Protein AF-A0A2W5QRC5-F1 (afdb_monomer)

Sequence (94 aa):
MIASIWVAIGLIGQALFSGRFLLQWWASERQGRSVVPKGFWYLSILGSGTLLAYAIYVRDPVFIIGQSAGMLIYLRNIKLIRNESRAASGGASA

Radius of gyration: 16.76 Å; Cα contacts (8 Å, |Δi|>4): 47; chains: 1; bounding box: 50×16×46 Å

Secondary structure (DSSP, 8-state):
-HHHHHHHHHHHHHHHHHHHHHHHHHHHHHHTS--S-HHHHHHHHHHHHHHHHHHHHHT-HHHHHHHHHHHHHHHHHHHHHHHHHHHHHHGGG-

Nearest PDB structures (foldseek):
  4rng-assembly4_C-2  TM=9.086E-01  e=2.147E-02  Thermodesulfovibrio yellowstonii DSM 11347
  4rng-assembly2_D  TM=9.009E-01  e=2.433E-02  Thermodesulfovibrio yellowstonii DSM 11347
  4qnc-assembly1_A  TM=8.950E-01  e=5.146E-02  Leptospira biflexa serovar Patoc strain 'Patoc 1 (Paris)'
  4x5m-assembly2_B  TM=8.048E-01  e=5.146E-02  Escherichia coli UMEA 3162-1
  5uhs-assembly1_B  TM=8.417E-01  e=1.398E-01  Leptospira biflexa serovar Patoc strain 'Patoc 1 (Paris)'

pLDDT: mean 81.69, std 11.23, range [44.44, 95.19]

Organism: Ancylobacter novellus (NCBI:txid921)

Foldseek 3Di:
DVVVVVLVVLLVVLVVVVVVLVVQVVVCVVVVHNPDDLVVLVVLLVVLVVQLVVCVVVVPPSSVVSSVSSNVSSVVVNVSVVVVVVVVVVVVPD

Structure (mmCIF, N/CA/C/O backbone):
data_AF-A0A2W5QRC5-F1
#
_entry.id   AF-A0A2W5QRC5-F1
#
loop_
_atom_site.group_PDB
_atom_site.id
_atom_site.type_symbol
_atom_site.label_atom_id
_atom_site.label_alt_id
_atom_site.label_comp_id
_atom_site.label_asym_id
_atom_site.label_entity_id
_atom_site.label_seq_id
_atom_site.pdbx_PDB_ins_code
_atom_site.Cartn_x
_atom_site.Cartn_y
_atom_site.Cartn_z
_atom_site.occupancy
_atom_site.B_iso_or_equiv
_atom_site.auth_seq_id
_atom_site.auth_comp_id
_atom_site.auth_asym_id
_atom_site.auth_atom_id
_atom_site.pdbx_PDB_model_num
ATOM 1 N N . MET A 1 1 ? 22.118 -5.114 -18.861 1.00 58.75 1 MET A N 1
ATOM 2 C CA . MET A 1 1 ? 22.677 -4.699 -17.552 1.00 58.75 1 MET A CA 1
ATOM 3 C C . MET A 1 1 ? 21.979 -3.476 -16.960 1.00 58.75 1 MET A C 1
ATOM 5 O O . MET A 1 1 ? 21.496 -3.589 -15.845 1.00 58.75 1 MET A O 1
ATOM 9 N N . ILE A 1 2 ? 21.843 -2.351 -17.679 1.00 64.75 2 ILE A N 1
ATOM 10 C CA . ILE A 1 2 ? 21.196 -1.129 -17.145 1.00 64.75 2 ILE A CA 1
ATOM 11 C C . ILE A 1 2 ? 19.740 -1.384 -16.701 1.00 64.75 2 ILE A C 1
ATOM 13 O O . ILE A 1 2 ? 19.364 -1.001 -15.599 1.00 64.75 2 ILE A O 1
ATOM 17 N N . ALA A 1 3 ? 18.946 -2.110 -17.498 1.00 69.25 3 ALA A N 1
ATOM 18 C CA . ALA A 1 3 ? 17.552 -2.432 -17.163 1.00 69.25 3 ALA A CA 1
ATOM 19 C C . ALA A 1 3 ? 17.395 -3.227 -15.846 1.00 69.25 3 ALA A C 1
ATOM 21 O O . ALA A 1 3 ? 16.463 -2.986 -15.087 1.00 69.25 3 ALA A O 1
ATOM 22 N N . SER A 1 4 ? 18.327 -4.134 -15.535 1.00 80.38 4 SER A N 1
ATOM 23 C CA . SER A 1 4 ? 18.267 -4.978 -14.333 1.00 80.38 4 SER A CA 1
ATOM 24 C C . SER A 1 4 ? 18.501 -4.183 -13.044 1.00 80.38 4 SER A C 1
ATOM 26 O O . SER A 1 4 ? 17.875 -4.471 -12.027 1.00 80.38 4 SER A O 1
ATOM 28 N N . ILE A 1 5 ? 19.356 -3.153 -13.092 1.00 90.06 5 ILE A N 1
ATOM 29 C CA . ILE A 1 5 ? 19.618 -2.268 -11.946 1.00 90.06 5 ILE A CA 1
ATOM 30 C C . ILE A 1 5 ? 18.362 -1.457 -11.608 1.00 90.06 5 ILE A C 1
ATOM 32 O O . ILE A 1 5 ? 17.977 -1.378 -10.445 1.00 90.06 5 ILE A O 1
ATOM 36 N N . TRP A 1 6 ? 17.671 -0.918 -12.616 1.00 87.19 6 TRP A N 1
ATOM 37 C CA . TRP A 1 6 ? 16.438 -0.153 -12.406 1.00 87.19 6 TRP A CA 1
ATOM 38 C C . TRP A 1 6 ? 15.282 -1.007 -11.879 1.00 87.19 6 TRP A C 1
ATOM 40 O O . TRP A 1 6 ? 14.534 -0.543 -11.021 1.00 87.19 6 TRP A O 1
ATOM 50 N N . VAL A 1 7 ? 15.176 -2.269 -12.307 1.00 86.44 7 VAL A N 1
ATO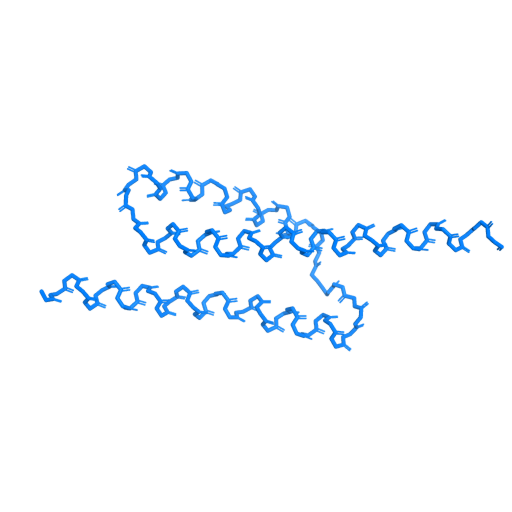M 51 C CA . VAL A 1 7 ? 14.219 -3.224 -11.723 1.00 86.44 7 VAL A CA 1
ATOM 52 C C . VAL A 1 7 ? 14.520 -3.464 -10.241 1.00 86.44 7 VAL A C 1
ATOM 54 O O . VAL A 1 7 ? 13.605 -3.414 -9.422 1.00 86.44 7 VAL A O 1
ATOM 57 N N . ALA A 1 8 ? 15.789 -3.663 -9.868 1.00 88.38 8 ALA A N 1
ATOM 58 C CA . ALA A 1 8 ? 16.177 -3.843 -8.468 1.00 88.38 8 ALA A CA 1
ATOM 59 C C . ALA A 1 8 ? 15.871 -2.598 -7.617 1.00 88.38 8 ALA A C 1
ATOM 61 O O . ALA A 1 8 ? 15.290 -2.720 -6.540 1.00 88.38 8 ALA A O 1
ATOM 62 N N . ILE A 1 9 ? 16.186 -1.399 -8.122 1.00 91.38 9 ILE A N 1
ATOM 63 C CA . ILE A 1 9 ? 15.839 -0.126 -7.468 1.00 91.38 9 ILE A CA 1
ATOM 64 C C . ILE A 1 9 ? 14.322 -0.013 -7.287 1.00 91.38 9 ILE A C 1
ATOM 66 O O . ILE A 1 9 ? 13.854 0.330 -6.202 1.00 91.38 9 ILE A O 1
ATOM 70 N N . GLY A 1 10 ? 13.548 -0.347 -8.322 1.00 87.50 10 GLY A N 1
ATOM 71 C CA . GLY A 1 10 ? 12.092 -0.346 -8.267 1.00 87.50 10 GLY A CA 1
ATOM 72 C C . GLY A 1 10 ? 11.539 -1.308 -7.211 1.00 87.50 10 GLY A C 1
ATOM 73 O O . GLY A 1 10 ? 10.666 -0.926 -6.434 1.00 87.50 10 GLY A O 1
ATOM 74 N N . LEU A 1 11 ? 12.089 -2.522 -7.111 1.00 89.56 11 LEU A N 1
ATOM 75 C CA . LEU A 1 11 ? 11.708 -3.498 -6.085 1.00 89.56 11 LEU A CA 1
ATOM 76 C C . LEU A 1 11 ? 12.059 -3.025 -4.669 1.00 89.56 11 LEU A C 1
ATOM 78 O O . LEU A 1 11 ? 11.244 -3.178 -3.762 1.00 89.56 11 LEU A O 1
ATOM 82 N N . ILE A 1 12 ? 13.225 -2.402 -4.473 1.00 92.56 12 ILE A N 1
ATOM 83 C CA . ILE A 1 12 ? 13.602 -1.800 -3.184 1.00 92.56 12 ILE A CA 1
ATOM 84 C C . ILE A 1 12 ? 12.632 -0.668 -2.829 1.00 92.56 12 ILE A C 1
ATOM 86 O O . ILE A 1 12 ? 12.147 -0.600 -1.700 1.00 92.56 12 ILE A O 1
ATOM 90 N N . GLY A 1 13 ? 12.295 0.190 -3.795 1.00 90.25 13 GLY A N 1
ATOM 91 C CA . GLY A 1 13 ? 11.301 1.246 -3.619 1.00 90.25 13 GLY A CA 1
ATOM 92 C C . GLY A 1 13 ? 9.938 0.692 -3.199 1.00 90.25 13 GLY A C 1
ATOM 93 O O . GLY A 1 13 ? 9.360 1.169 -2.222 1.00 90.25 13 GLY A O 1
ATOM 94 N N . GLN A 1 14 ? 9.463 -0.359 -3.875 1.00 87.62 14 GLN A N 1
ATOM 95 C CA . GLN A 1 14 ? 8.224 -1.063 -3.531 1.00 87.62 14 GLN A CA 1
ATOM 96 C C . GLN A 1 14 ? 8.282 -1.691 -2.134 1.00 87.62 14 GLN A C 1
ATOM 98 O O . GLN A 1 14 ? 7.319 -1.581 -1.373 1.00 87.62 14 GLN A O 1
ATOM 103 N N . ALA A 1 15 ? 9.412 -2.293 -1.756 1.00 88.38 15 ALA A N 1
ATOM 104 C CA . ALA A 1 15 ? 9.610 -2.872 -0.431 1.00 88.38 15 ALA A CA 1
ATOM 105 C C . ALA A 1 15 ? 9.579 -1.802 0.671 1.00 88.38 15 ALA A C 1
ATOM 107 O O . ALA A 1 15 ? 8.899 -1.982 1.679 1.00 88.38 15 ALA A O 1
ATOM 108 N N . LEU A 1 16 ? 10.240 -0.659 0.467 1.00 89.06 16 LEU A N 1
ATOM 109 C CA . LEU A 1 16 ? 10.219 0.463 1.410 1.00 89.06 16 LEU A CA 1
ATOM 110 C C . LEU A 1 16 ? 8.817 1.074 1.539 1.00 89.06 16 LEU A C 1
ATOM 112 O O . LEU A 1 16 ? 8.367 1.358 2.650 1.00 89.06 16 LEU A O 1
ATOM 116 N N . PHE A 1 17 ? 8.100 1.250 0.423 1.00 84.31 17 PHE A N 1
ATOM 117 C CA . PHE A 1 17 ? 6.722 1.747 0.441 1.00 84.31 17 PHE A CA 1
ATOM 118 C C . PHE A 1 17 ? 5.771 0.775 1.144 1.00 84.31 17 PHE A C 1
ATOM 120 O O . PHE A 1 17 ? 4.987 1.198 1.994 1.00 84.31 17 PHE A O 1
ATOM 127 N N . SER A 1 18 ? 5.893 -0.520 0.852 1.00 82.81 18 SER A N 1
ATOM 128 C CA . SER A 1 18 ? 5.121 -1.588 1.499 1.00 82.81 18 SER A CA 1
ATOM 129 C C . SER A 1 18 ? 5.453 -1.706 2.989 1.00 82.81 18 SER A C 1
ATOM 131 O O . SER A 1 18 ? 4.561 -1.894 3.818 1.00 82.81 18 SER A O 1
ATOM 133 N N . GLY A 1 19 ? 6.720 -1.502 3.357 1.00 85.81 19 GLY A N 1
ATOM 134 C CA . GLY A 1 19 ? 7.204 -1.511 4.735 1.00 85.81 19 GLY A CA 1
ATOM 135 C C . GLY A 1 19 ? 6.488 -0.509 5.641 1.00 85.81 19 GLY A C 1
ATOM 136 O O . GLY A 1 19 ? 6.251 -0.806 6.809 1.00 85.81 19 GLY A O 1
ATOM 137 N N . ARG A 1 20 ? 6.039 0.638 5.110 1.00 84.94 20 ARG A N 1
ATOM 138 C CA . ARG A 1 20 ? 5.241 1.614 5.879 1.00 84.94 20 ARG A CA 1
ATOM 139 C C . ARG A 1 20 ? 3.927 1.016 6.378 1.00 84.94 20 ARG A C 1
ATOM 141 O O . ARG A 1 20 ? 3.524 1.271 7.511 1.00 84.94 20 ARG A O 1
ATOM 148 N N . PHE A 1 21 ? 3.287 0.185 5.559 1.00 82.62 21 PHE A N 1
ATOM 149 C CA . PHE A 1 21 ? 2.062 -0.510 5.942 1.00 82.62 21 PHE A CA 1
ATOM 150 C C . PHE A 1 21 ? 2.337 -1.666 6.903 1.00 82.62 21 PHE A C 1
ATOM 152 O O . PHE A 1 21 ? 1.542 -1.887 7.807 1.00 82.62 21 PHE A O 1
ATOM 159 N N . LEU A 1 22 ? 3.473 -2.360 6.769 1.00 83.75 22 LEU A N 1
ATOM 160 C CA . LEU A 1 22 ? 3.894 -3.384 7.734 1.00 83.75 22 LEU A CA 1
ATOM 161 C C . LEU A 1 22 ? 4.176 -2.787 9.119 1.00 83.75 22 LEU A C 1
ATOM 163 O O . LEU A 1 22 ? 3.740 -3.339 10.126 1.00 83.75 22 LEU A O 1
ATOM 167 N N . LEU A 1 23 ? 4.838 -1.629 9.183 1.00 84.62 23 LEU A N 1
ATOM 168 C CA . LEU A 1 23 ? 5.056 -0.905 10.439 1.00 84.62 23 LEU A CA 1
ATOM 169 C C . LEU A 1 23 ? 3.734 -0.443 11.061 1.00 84.62 23 LEU A C 1
ATOM 171 O O . LEU A 1 23 ? 3.524 -0.604 12.263 1.00 84.62 23 LEU A O 1
ATOM 175 N N . GLN A 1 24 ? 2.818 0.085 10.245 1.00 83.44 24 GLN A N 1
ATOM 176 C CA . GLN A 1 24 ? 1.474 0.453 10.690 1.00 83.44 24 GLN A CA 1
ATOM 177 C C . GLN A 1 24 ? 0.685 -0.762 11.196 1.00 83.44 24 GLN A C 1
ATOM 179 O O . GLN A 1 24 ? -0.023 -0.660 12.203 1.00 83.44 24 GLN A O 1
ATOM 184 N N . TRP A 1 25 ? 0.804 -1.903 10.517 1.00 79.81 25 TRP A N 1
ATOM 185 C CA . TRP A 1 25 ? 0.182 -3.155 10.925 1.00 79.81 25 TRP A CA 1
ATOM 186 C C . TRP A 1 25 ? 0.724 -3.567 12.289 1.00 79.81 25 TRP A C 1
ATOM 188 O O . TRP A 1 25 ? -0.063 -3.706 13.224 1.00 79.81 25 TRP A O 1
ATOM 198 N N . TRP A 1 26 ? 2.044 -3.674 12.442 1.00 82.00 26 TRP A N 1
ATOM 199 C CA . TRP A 1 26 ? 2.667 -4.022 13.718 1.00 82.00 26 TRP A CA 1
ATOM 200 C C . TRP A 1 26 ? 2.226 -3.085 14.852 1.00 82.00 26 TRP A C 1
ATOM 202 O O . TRP A 1 26 ? 1.860 -3.540 15.936 1.00 82.00 26 TRP A O 1
ATOM 212 N N . ALA A 1 27 ? 2.159 -1.778 14.585 1.00 82.81 27 ALA A N 1
ATOM 213 C CA . ALA A 1 27 ? 1.649 -0.802 15.543 1.00 82.81 27 ALA A CA 1
ATOM 214 C C . ALA A 1 27 ? 0.164 -1.025 15.898 1.00 82.81 27 ALA A C 1
ATOM 216 O O . ALA A 1 27 ? -0.212 -0.862 17.057 1.00 82.81 27 ALA A O 1
ATOM 217 N N . SER A 1 28 ? -0.674 -1.419 14.934 1.00 74.88 28 SER A N 1
ATOM 218 C CA . SER A 1 28 ? -2.100 -1.702 15.168 1.00 74.88 28 SER A CA 1
ATOM 219 C C . SER A 1 28 ? -2.320 -2.987 15.953 1.00 74.88 28 SER A C 1
ATOM 221 O O . SER A 1 28 ? -3.180 -3.017 16.827 1.00 74.88 28 SER A O 1
ATOM 223 N N . GLU A 1 29 ? -1.529 -4.032 15.696 1.00 80.38 29 GLU A N 1
ATOM 224 C CA . GLU A 1 29 ? -1.575 -5.263 16.495 1.00 80.38 29 GLU A CA 1
ATOM 225 C C . GLU A 1 29 ? -1.136 -5.012 17.931 1.00 80.38 29 GLU A C 1
ATOM 227 O O . GLU A 1 29 ? -1.805 -5.455 18.861 1.00 80.38 29 GLU A O 1
ATOM 232 N N . ARG A 1 30 ? -0.080 -4.216 18.130 1.00 81.12 30 ARG A N 1
ATOM 233 C CA . ARG A 1 30 ? 0.377 -3.843 19.471 1.00 81.12 30 ARG A CA 1
ATOM 234 C C . ARG A 1 30 ? -0.655 -3.017 20.250 1.00 81.12 30 ARG A C 1
ATOM 236 O O . ARG A 1 30 ? -0.679 -3.092 21.473 1.00 81.12 30 ARG A O 1
ATOM 243 N N . GLN A 1 31 ? -1.485 -2.225 19.566 1.00 78.12 31 GLN A N 1
ATOM 244 C CA . GLN A 1 31 ? -2.535 -1.405 20.187 1.00 78.12 31 GLN A CA 1
ATOM 245 C C . GLN A 1 31 ? -3.920 -2.074 20.207 1.00 78.12 31 GLN A C 1
ATOM 247 O O . GLN A 1 31 ? -4.846 -1.504 20.779 1.00 78.12 31 GLN A O 1
ATOM 252 N N . GLY A 1 32 ? -4.085 -3.238 19.568 1.00 69.06 32 GLY A N 1
ATOM 253 C CA . GLY A 1 32 ? -5.364 -3.948 19.470 1.00 69.06 32 GLY A CA 1
ATOM 254 C C . GLY A 1 32 ? -6.473 -3.186 18.730 1.00 69.06 32 GLY A C 1
ATOM 255 O O . GLY A 1 32 ? -7.643 -3.500 18.919 1.00 69.06 32 GLY A O 1
ATOM 256 N N . ARG A 1 33 ? -6.129 -2.166 17.932 1.00 67.06 33 ARG A N 1
ATOM 257 C CA . ARG A 1 33 ? -7.086 -1.345 17.173 1.00 67.06 33 ARG A CA 1
ATOM 258 C C . ARG A 1 33 ? -6.460 -0.818 15.891 1.00 67.06 33 ARG A C 1
ATOM 260 O O . ARG A 1 33 ? -5.278 -0.466 15.867 1.00 67.06 33 ARG A O 1
ATOM 267 N N . SER A 1 34 ? -7.254 -0.696 14.828 1.00 64.81 34 SER A N 1
ATOM 268 C CA . SER A 1 34 ? -6.802 -0.000 13.620 1.00 64.81 34 SER A CA 1
ATOM 269 C C . SER A 1 34 ? -6.682 1.501 13.896 1.00 64.81 34 SER A C 1
ATOM 271 O O . SER A 1 34 ? -7.680 2.194 14.073 1.00 64.81 34 SER A O 1
ATOM 273 N N . VAL A 1 35 ? -5.451 2.015 13.929 1.00 70.00 35 VAL A N 1
ATOM 274 C CA . VAL A 1 35 ? -5.176 3.454 14.130 1.00 70.00 35 VAL A CA 1
ATOM 275 C C . VAL A 1 35 ? -5.568 4.284 12.892 1.00 70.00 35 VAL A C 1
ATOM 277 O O . VAL A 1 35 ? -5.700 5.502 12.961 1.00 70.00 35 VAL A O 1
ATOM 280 N N . VAL A 1 36 ? -5.772 3.631 11.744 1.00 80.06 36 VAL A N 1
ATOM 281 C CA . VAL A 1 36 ? -5.986 4.276 10.443 1.00 80.06 36 VAL A CA 1
ATOM 282 C C . VAL A 1 36 ? -7.481 4.317 10.080 1.00 80.06 36 VAL A C 1
ATOM 284 O O . VAL A 1 36 ? -8.160 3.293 10.203 1.00 80.06 36 VAL A O 1
ATOM 287 N N . PRO A 1 37 ? -8.010 5.453 9.574 1.00 79.44 37 PRO A N 1
ATOM 288 C CA . PRO A 1 37 ? -9.426 5.590 9.231 1.00 79.44 37 PRO A CA 1
ATOM 289 C C . PRO A 1 37 ? -9.906 4.572 8.187 1.00 79.44 37 PRO A C 1
ATOM 291 O O . PRO A 1 37 ? -9.208 4.294 7.214 1.00 79.44 37 PRO A O 1
ATOM 294 N N . LYS A 1 38 ? -11.156 4.095 8.297 1.00 80.12 38 LYS A N 1
ATOM 295 C CA . LYS A 1 38 ? -11.757 3.155 7.321 1.00 80.12 38 LYS A CA 1
ATOM 296 C C . LYS A 1 38 ? -11.669 3.668 5.875 1.00 80.12 38 LYS A C 1
ATOM 298 O O . LYS A 1 38 ? -11.373 2.897 4.967 1.00 80.12 38 LYS A O 1
ATOM 303 N N . GLY A 1 39 ? -11.892 4.971 5.676 1.00 81.19 39 GLY A N 1
ATOM 304 C CA . GLY A 1 39 ? -11.840 5.619 4.360 1.00 81.19 39 GLY A CA 1
ATOM 305 C C . GLY A 1 39 ? -10.477 5.507 3.674 1.00 81.19 39 GLY A C 1
ATOM 306 O O . GLY A 1 39 ? -10.424 5.319 2.462 1.00 81.19 39 GLY A O 1
ATOM 307 N N . PHE A 1 40 ? -9.385 5.520 4.443 1.00 84.06 40 PHE A N 1
ATOM 308 C CA . PHE A 1 40 ? -8.038 5.327 3.909 1.00 84.06 40 PHE A CA 1
ATOM 309 C C . PHE A 1 40 ? -7.898 3.957 3.237 1.00 84.06 40 PHE A C 1
ATOM 311 O O . PHE A 1 40 ? -7.360 3.865 2.137 1.00 84.06 40 PHE A O 1
ATOM 318 N N . TRP A 1 41 ? -8.432 2.895 3.850 1.00 84.50 41 TRP A N 1
ATOM 319 C CA . TRP A 1 41 ? -8.356 1.542 3.294 1.00 84.50 41 TRP A CA 1
ATOM 320 C C . TRP A 1 41 ? -9.194 1.383 2.021 1.00 84.50 41 TR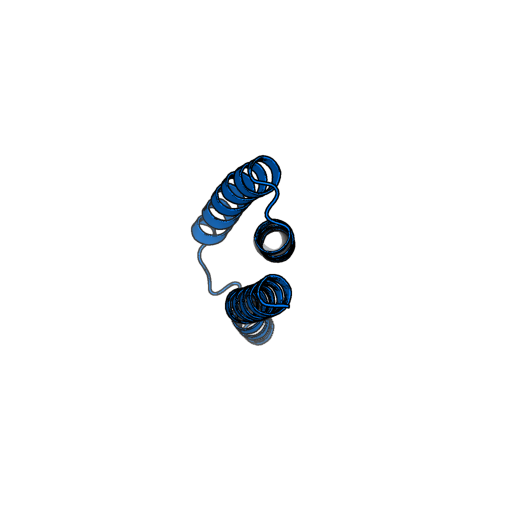P A C 1
ATOM 322 O O . TRP A 1 41 ? -8.727 0.773 1.063 1.00 84.50 41 TRP A O 1
ATOM 332 N N . TYR A 1 42 ? -10.391 1.977 1.968 1.00 83.06 42 TYR A N 1
ATOM 333 C CA . TYR A 1 42 ? -11.219 1.965 0.755 1.00 83.06 42 TYR A CA 1
ATOM 334 C C . TYR A 1 42 ? -10.567 2.728 -0.402 1.00 83.06 42 TYR A C 1
ATOM 336 O O . TYR A 1 42 ? -10.492 2.202 -1.512 1.00 83.06 42 TYR A O 1
ATOM 344 N N . LEU A 1 43 ? -10.041 3.929 -0.137 1.00 86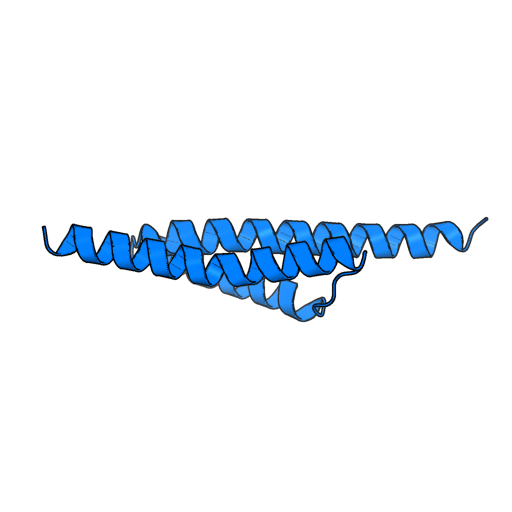.75 43 LEU A N 1
ATOM 345 C CA . LEU A 1 43 ? -9.295 4.699 -1.135 1.00 86.75 43 LEU A CA 1
ATOM 346 C C . LEU A 1 43 ? -8.041 3.952 -1.597 1.00 86.75 43 LEU A C 1
ATOM 348 O O . LEU A 1 43 ? -7.740 3.952 -2.786 1.00 86.75 43 LEU A O 1
ATOM 352 N N . SER A 1 44 ? -7.350 3.266 -0.684 1.00 88.50 44 SER A N 1
ATOM 353 C CA . SER A 1 44 ? -6.161 2.476 -1.011 1.00 88.50 44 SER A CA 1
ATOM 354 C C . SER A 1 44 ? -6.485 1.299 -1.930 1.00 88.50 44 SER A C 1
ATOM 356 O O . SER A 1 44 ? -5.730 1.052 -2.859 1.00 88.50 44 SER A O 1
ATOM 358 N N . ILE A 1 45 ? -7.620 0.615 -1.733 1.00 88.69 45 ILE A N 1
ATOM 359 C CA . ILE A 1 45 ? -8.076 -0.476 -2.614 1.00 88.69 45 ILE A CA 1
ATOM 360 C C . ILE A 1 45 ? -8.470 0.045 -3.998 1.00 88.69 45 ILE A C 1
ATOM 362 O O . ILE A 1 45 ? -8.085 -0.542 -5.007 1.00 88.69 45 ILE A O 1
ATOM 366 N N . LEU A 1 46 ? -9.233 1.140 -4.062 1.00 91.31 46 LEU A N 1
ATOM 367 C CA . LEU A 1 46 ? -9.637 1.739 -5.339 1.00 91.31 46 LEU A CA 1
ATOM 368 C C . LEU A 1 46 ? -8.422 2.260 -6.114 1.00 91.31 46 LEU A C 1
ATOM 370 O O . LEU A 1 46 ? -8.281 1.995 -7.310 1.00 91.31 46 LEU A O 1
ATOM 374 N N . GLY A 1 47 ? -7.512 2.945 -5.421 1.00 91.00 47 GLY A N 1
ATOM 375 C CA . GLY A 1 47 ? -6.255 3.416 -5.985 1.00 91.00 47 GLY A CA 1
ATOM 376 C C . GLY A 1 47 ? -5.364 2.262 -6.434 1.00 91.00 47 GLY A C 1
ATOM 377 O O . GLY A 1 47 ? -4.864 2.285 -7.558 1.00 91.00 47 GLY A O 1
ATOM 378 N N . SER A 1 48 ? -5.205 1.217 -5.612 1.00 90.38 48 SER A N 1
ATOM 379 C CA . SER A 1 48 ? -4.383 0.062 -5.977 1.00 90.38 48 SER A CA 1
ATOM 380 C C . SER A 1 48 ? -4.960 -0.715 -7.146 1.00 90.38 48 SER A C 1
ATOM 382 O O . SER A 1 48 ? -4.200 -1.065 -8.038 1.00 90.38 48 SER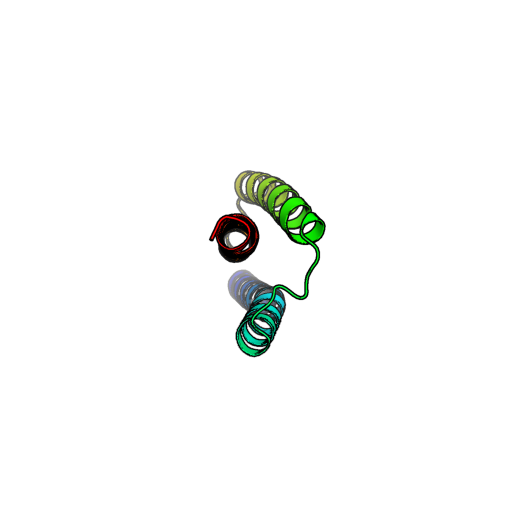 A O 1
ATOM 384 N N . GLY A 1 49 ? -6.277 -0.922 -7.198 1.00 92.88 49 GLY A N 1
ATOM 385 C CA . GLY A 1 49 ? -6.942 -1.566 -8.331 1.00 92.88 49 GLY A CA 1
ATOM 386 C C . GLY A 1 49 ? -6.776 -0.778 -9.633 1.00 92.88 49 GLY A C 1
ATOM 387 O O . GLY A 1 49 ? -6.424 -1.358 -10.658 1.00 92.88 49 GLY A O 1
ATOM 388 N N . THR A 1 50 ? -6.942 0.547 -9.579 1.00 93.31 50 THR A N 1
ATOM 389 C CA . THR A 1 50 ? -6.758 1.430 -10.747 1.00 93.31 50 THR A CA 1
ATOM 390 C C . THR A 1 50 ? -5.315 1.387 -11.254 1.00 93.31 50 THR A C 1
ATOM 392 O O . THR A 1 50 ? -5.070 1.181 -12.442 1.00 93.31 50 THR A O 1
ATOM 395 N N . LEU A 1 51 ? -4.345 1.525 -10.346 1.00 92.19 51 LEU A N 1
ATOM 396 C CA . LEU A 1 51 ? -2.924 1.492 -10.687 1.00 92.19 51 LEU A CA 1
ATOM 397 C C . LEU A 1 51 ? -2.456 0.106 -11.133 1.00 92.19 51 LEU A C 1
ATOM 399 O O . LEU A 1 51 ? -1.600 0.016 -12.004 1.00 92.19 51 LEU A O 1
ATOM 403 N N . LEU A 1 52 ? -3.020 -0.968 -10.579 1.00 92.62 52 LEU A N 1
ATOM 404 C CA . LEU A 1 52 ? -2.726 -2.334 -11.000 1.00 92.62 52 LEU A CA 1
ATOM 405 C C . LEU A 1 52 ? -3.237 -2.590 -12.423 1.00 92.62 52 LEU A C 1
ATOM 407 O O . LEU A 1 52 ? -2.491 -3.120 -13.242 1.00 92.62 52 LEU A O 1
ATOM 411 N N . ALA A 1 53 ? -4.462 -2.161 -12.747 1.00 93.81 53 ALA A N 1
ATOM 412 C CA . ALA A 1 53 ? -4.995 -2.249 -14.107 1.00 93.81 53 ALA A CA 1
ATOM 413 C C . ALA A 1 53 ? -4.114 -1.481 -15.108 1.00 93.81 53 ALA A C 1
ATOM 415 O O . ALA A 1 53 ? -3.762 -2.010 -16.163 1.00 93.81 53 ALA A O 1
ATOM 416 N N . TYR A 1 54 ? -3.688 -0.269 -14.740 1.00 94.81 54 TYR A N 1
ATOM 417 C CA . TYR A 1 54 ? -2.742 0.515 -15.531 1.00 94.81 54 TYR A CA 1
ATOM 418 C C . TYR A 1 54 ? -1.386 -0.192 -15.695 1.00 94.81 54 TYR A C 1
ATOM 420 O O . TYR A 1 54 ? -0.880 -0.295 -16.810 1.00 94.81 54 TYR A O 1
ATOM 428 N N . ALA A 1 55 ? -0.817 -0.733 -14.615 1.00 93.44 55 ALA A N 1
ATOM 429 C CA . ALA A 1 55 ? 0.466 -1.434 -14.629 1.00 93.44 55 ALA A CA 1
ATOM 430 C C . ALA A 1 55 ? 0.457 -2.671 -15.535 1.00 93.44 55 ALA A C 1
ATOM 432 O O . ALA A 1 55 ? 1.424 -2.919 -16.254 1.00 93.44 55 ALA A O 1
ATOM 433 N N . ILE A 1 56 ? -0.647 -3.426 -15.529 1.00 94.56 56 ILE A N 1
ATOM 434 C CA . ILE A 1 56 ? -0.867 -4.561 -16.433 1.00 94.56 56 ILE A CA 1
ATOM 435 C C . ILE A 1 56 ? -0.892 -4.080 -17.887 1.00 94.56 56 ILE A C 1
ATOM 437 O O . ILE A 1 56 ? -0.231 -4.681 -18.734 1.00 94.56 56 ILE A O 1
ATOM 441 N N . TYR A 1 57 ? -1.598 -2.981 -18.172 1.00 95.19 57 TYR A N 1
ATOM 442 C CA . TYR A 1 57 ? -1.664 -2.397 -19.513 1.00 95.19 57 TYR A CA 1
ATOM 443 C C . TYR A 1 57 ? -0.280 -1.980 -20.041 1.00 95.19 57 TYR A C 1
ATOM 445 O O . TYR A 1 57 ? 0.072 -2.327 -21.169 1.00 95.19 57 TYR A O 1
ATOM 453 N N . VAL A 1 58 ? 0.538 -1.309 -19.221 1.00 95.19 58 VAL A N 1
ATOM 454 C CA . VAL A 1 58 ? 1.903 -0.892 -19.610 1.00 95.19 58 VAL A CA 1
ATOM 455 C C . VAL A 1 58 ? 2.963 -1.987 -19.439 1.00 95.19 58 VAL A C 1
ATOM 457 O O . VAL A 1 58 ? 4.121 -1.776 -19.790 1.00 95.19 58 VAL A O 1
ATOM 460 N N . ARG A 1 59 ? 2.572 -3.168 -18.941 1.00 94.12 59 ARG A N 1
ATOM 461 C CA . ARG A 1 59 ? 3.443 -4.320 -18.659 1.00 94.12 59 ARG A CA 1
ATOM 462 C C . ARG A 1 59 ? 4.620 -3.994 -17.728 1.00 94.12 59 ARG A C 1
ATOM 464 O O . ARG A 1 59 ? 5.731 -4.460 -17.966 1.00 94.12 59 ARG A O 1
ATOM 471 N N . ASP A 1 60 ? 4.378 -3.230 -16.662 1.00 91.19 60 ASP A N 1
ATOM 472 C CA . ASP A 1 60 ? 5.382 -2.944 -15.625 1.00 91.19 60 ASP A CA 1
ATOM 473 C C . ASP A 1 60 ? 5.331 -4.009 -14.508 1.00 91.19 60 ASP A C 1
ATOM 475 O O . ASP A 1 60 ? 4.466 -3.943 -13.627 1.00 91.19 60 ASP A O 1
ATOM 479 N N . PRO A 1 61 ? 6.251 -4.993 -14.491 1.00 87.50 61 PRO A N 1
ATOM 480 C CA . PRO A 1 61 ? 6.221 -6.069 -13.504 1.00 87.50 61 PRO A CA 1
ATOM 481 C C . PRO A 1 61 ? 6.492 -5.582 -12.076 1.00 87.50 61 PRO A C 1
ATOM 483 O O . PRO A 1 61 ? 5.967 -6.164 -11.127 1.00 87.50 61 PRO A O 1
ATOM 486 N N . VAL A 1 62 ? 7.279 -4.518 -11.896 1.00 88.50 62 VAL A N 1
ATOM 487 C CA . VAL A 1 62 ? 7.616 -3.996 -10.566 1.00 88.50 62 VAL A CA 1
ATOM 488 C C . VAL A 1 62 ? 6.382 -3.358 -9.941 1.00 88.50 62 VAL A C 1
ATOM 490 O O . VAL A 1 62 ? 6.071 -3.609 -8.774 1.00 88.50 62 VAL A O 1
ATOM 493 N N . PHE A 1 63 ? 5.648 -2.570 -10.724 1.00 90.44 63 PHE A N 1
ATOM 494 C CA . PHE A 1 63 ? 4.432 -1.915 -10.256 1.00 90.44 63 PHE A CA 1
ATOM 495 C C . PHE A 1 63 ? 3.289 -2.913 -10.027 1.00 90.44 63 PHE A C 1
ATOM 497 O O . PHE A 1 63 ? 2.564 -2.790 -9.039 1.00 90.44 63 PHE A O 1
ATOM 504 N N . ILE A 1 64 ? 3.178 -3.95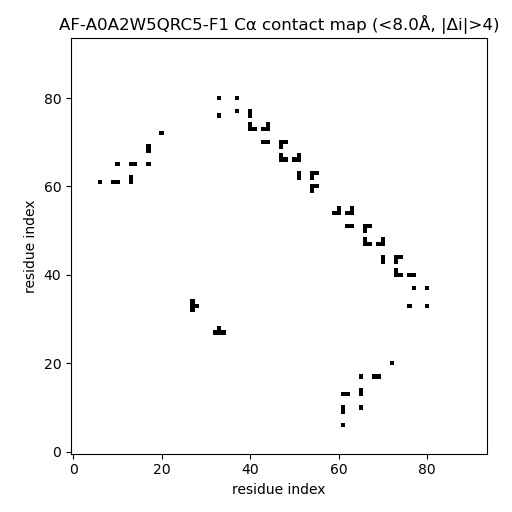1 -10.867 1.00 91.94 64 ILE A N 1
ATOM 505 C CA . ILE A 1 64 ? 2.221 -5.054 -10.675 1.00 91.94 64 ILE A CA 1
ATOM 506 C C . ILE A 1 64 ? 2.465 -5.764 -9.340 1.00 91.94 64 ILE A C 1
ATOM 508 O O . ILE A 1 64 ? 1.526 -5.928 -8.557 1.00 91.94 64 ILE A O 1
ATOM 512 N N . ILE A 1 65 ? 3.710 -6.167 -9.058 1.00 90.62 65 ILE A N 1
ATOM 513 C CA . ILE A 1 65 ? 4.064 -6.868 -7.814 1.00 90.62 65 ILE A CA 1
ATOM 514 C C . ILE A 1 65 ? 3.777 -5.975 -6.603 1.00 90.62 65 ILE A C 1
ATOM 516 O O . ILE A 1 65 ? 3.132 -6.414 -5.650 1.00 90.62 65 ILE A O 1
ATOM 520 N N . GLY A 1 66 ? 4.198 -4.711 -6.669 1.00 90.00 66 GLY A N 1
ATOM 521 C CA . GLY A 1 66 ? 3.983 -3.730 -5.611 1.00 90.00 66 GLY A CA 1
ATOM 522 C C . GLY A 1 66 ? 2.513 -3.506 -5.267 1.00 90.00 66 GLY A C 1
ATOM 523 O O . GLY A 1 66 ? 2.103 -3.677 -4.117 1.00 90.00 66 GLY A O 1
ATOM 524 N N . GLN A 1 67 ? 1.693 -3.194 -6.275 1.00 91.88 67 GLN A N 1
ATOM 525 C CA . GLN A 1 67 ? 0.272 -2.922 -6.055 1.00 91.88 67 GLN A CA 1
ATOM 526 C C . GLN A 1 67 ? -0.508 -4.167 -5.648 1.00 91.88 67 GLN A C 1
ATOM 528 O O . GLN A 1 67 ? -1.412 -4.063 -4.818 1.00 91.88 67 GLN A O 1
ATOM 533 N N . SER A 1 68 ? -0.131 -5.344 -6.152 1.00 89.19 68 SER A N 1
ATOM 534 C CA . SER A 1 68 ? -0.735 -6.607 -5.720 1.00 89.19 68 SER A CA 1
ATOM 535 C C . SER A 1 68 ? -0.441 -6.888 -4.243 1.00 89.19 68 SER A C 1
ATOM 537 O O . SER A 1 68 ? -1.357 -7.201 -3.482 1.00 89.19 68 SER A O 1
ATOM 539 N N . ALA A 1 69 ? 0.812 -6.716 -3.806 1.00 87.75 69 ALA A N 1
ATOM 540 C CA . ALA A 1 69 ? 1.200 -6.900 -2.409 1.00 87.75 69 ALA A CA 1
ATOM 541 C C . ALA A 1 69 ? 0.496 -5.899 -1.472 1.00 87.75 69 ALA A C 1
ATOM 543 O O . ALA A 1 69 ? -0.058 -6.301 -0.446 1.00 87.75 69 ALA A O 1
ATOM 544 N N . GLY A 1 70 ? 0.447 -4.613 -1.843 1.00 86.06 70 GLY A N 1
ATOM 545 C CA . GLY A 1 70 ? -0.261 -3.582 -1.077 1.00 86.06 70 GLY A CA 1
ATOM 546 C C . GLY A 1 70 ? -1.756 -3.876 -0.931 1.00 86.06 70 GLY A C 1
ATOM 547 O O . GLY A 1 70 ? -2.309 -3.793 0.167 1.00 86.06 70 GLY A O 1
ATOM 548 N N . MET A 1 71 ? -2.402 -4.320 -2.012 1.00 87.00 71 MET A N 1
ATOM 549 C CA . MET A 1 71 ? -3.832 -4.629 -2.028 1.00 87.00 71 MET A CA 1
ATOM 550 C C . MET A 1 71 ? -4.215 -5.754 -1.052 1.00 87.00 71 MET A C 1
ATOM 552 O O . MET A 1 71 ? -5.257 -5.666 -0.396 1.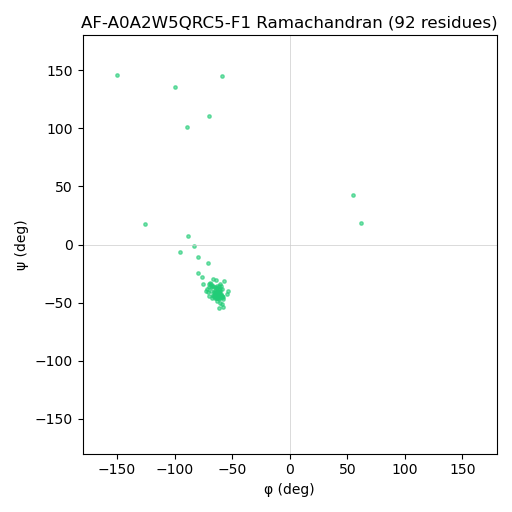00 87.00 71 MET A O 1
ATOM 556 N N . LEU A 1 72 ? -3.360 -6.768 -0.873 1.00 86.50 72 LEU A N 1
ATOM 557 C CA . LEU A 1 72 ? -3.575 -7.830 0.121 1.00 86.50 72 LEU A CA 1
ATOM 558 C C . LEU A 1 72 ? -3.586 -7.291 1.559 1.00 86.50 72 LEU A C 1
ATOM 560 O O . LEU A 1 72 ? -4.440 -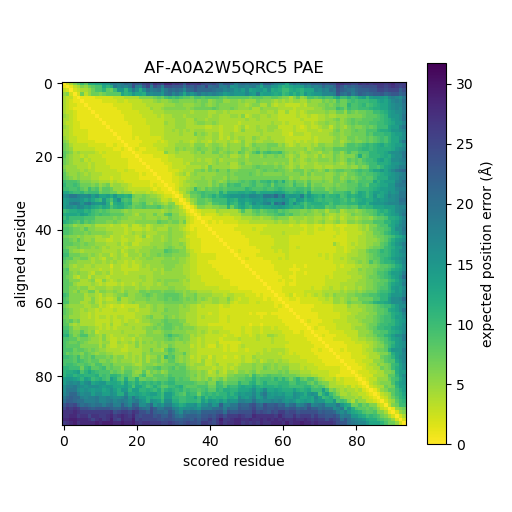7.682 2.362 1.00 86.50 72 LEU A O 1
ATOM 564 N N . ILE A 1 73 ? -2.683 -6.359 1.880 1.00 84.69 73 ILE A N 1
ATOM 565 C CA . ILE A 1 73 ? -2.615 -5.726 3.206 1.00 84.69 73 ILE A CA 1
ATOM 566 C C . ILE A 1 73 ? -3.896 -4.922 3.472 1.00 84.69 73 ILE A C 1
ATOM 568 O O . ILE A 1 73 ? -4.482 -5.013 4.555 1.00 84.69 73 ILE A O 1
ATOM 572 N N . TYR A 1 74 ? -4.378 -4.182 2.471 1.00 85.94 74 TYR A N 1
ATOM 573 C CA . TYR A 1 74 ? -5.580 -3.353 2.601 1.00 85.94 74 TYR A CA 1
ATOM 574 C C . TYR A 1 74 ? -6.833 -4.202 2.842 1.00 85.94 74 TYR A C 1
ATOM 576 O O . TYR A 1 74 ? -7.617 -3.914 3.750 1.00 85.94 74 TYR A O 1
ATOM 584 N N . LEU A 1 75 ? -6.989 -5.299 2.095 1.00 83.88 75 LEU A N 1
ATOM 585 C CA . LEU A 1 75 ? -8.099 -6.241 2.263 1.00 83.88 75 LEU A CA 1
ATOM 586 C C . LEU A 1 75 ? -8.103 -6.889 3.655 1.00 83.88 75 LEU A C 1
ATOM 588 O O . LEU A 1 75 ? -9.156 -6.981 4.297 1.00 83.88 75 LEU A O 1
ATOM 592 N N . ARG A 1 76 ? -6.930 -7.298 4.159 1.00 82.94 76 ARG A N 1
ATOM 593 C CA . ARG A 1 76 ? -6.792 -7.850 5.515 1.00 82.94 76 ARG A CA 1
ATOM 594 C C . ARG A 1 76 ? -7.233 -6.841 6.572 1.00 82.94 76 ARG A C 1
ATOM 596 O O . ARG A 1 76 ? -7.963 -7.213 7.492 1.00 82.94 76 ARG A O 1
ATOM 603 N N . ASN A 1 77 ? -6.832 -5.578 6.440 1.00 81.69 77 ASN A N 1
ATOM 604 C CA . ASN A 1 77 ? -7.180 -4.541 7.413 1.00 81.69 77 ASN A CA 1
ATOM 605 C C . ASN A 1 77 ? -8.678 -4.202 7.414 1.00 81.69 77 ASN A C 1
ATOM 607 O O . ASN A 1 77 ? -9.254 -4.034 8.488 1.00 81.69 77 ASN A O 1
ATOM 611 N N . ILE A 1 78 ? -9.357 -4.221 6.261 1.00 81.06 78 ILE A N 1
ATOM 612 C CA . ILE A 1 78 ? -10.827 -4.106 6.227 1.00 81.06 78 ILE A CA 1
ATOM 613 C C . ILE A 1 78 ? -11.499 -5.288 6.938 1.00 81.06 78 ILE A C 1
ATOM 615 O O . ILE A 1 78 ? -12.467 -5.095 7.680 1.00 81.06 78 ILE A O 1
ATOM 619 N N . LYS A 1 79 ? -10.988 -6.513 6.755 1.00 80.06 79 LYS A N 1
ATOM 620 C CA . LYS A 1 79 ? -11.521 -7.701 7.441 1.00 80.06 79 LYS A CA 1
ATOM 621 C C . LYS A 1 79 ? -11.398 -7.579 8.965 1.00 80.06 79 LYS A C 1
ATOM 623 O O . LYS A 1 79 ? -12.353 -7.918 9.661 1.00 80.06 79 LYS A O 1
ATOM 628 N N . LEU A 1 80 ? -10.275 -7.061 9.469 1.00 74.44 80 LEU A N 1
ATOM 629 C CA . LEU A 1 80 ? -10.067 -6.811 10.900 1.00 74.44 80 LEU A CA 1
ATOM 630 C C . LEU A 1 80 ? -11.105 -5.820 11.454 1.00 74.44 80 LEU A C 1
ATOM 632 O O . LEU A 1 80 ? -11.818 -6.141 12.401 1.00 74.44 80 LEU A O 1
ATOM 636 N N . ILE A 1 81 ? -11.280 -4.677 10.784 1.00 75.88 81 ILE A N 1
ATOM 637 C CA . ILE A 1 81 ? -12.247 -3.635 11.171 1.00 75.88 81 ILE A CA 1
ATOM 638 C C . ILE A 1 81 ? -13.689 -4.175 11.207 1.00 75.88 81 ILE A C 1
ATOM 640 O O . ILE A 1 81 ? -14.489 -3.810 12.076 1.00 75.88 81 ILE A O 1
ATOM 644 N N . ARG A 1 82 ? -14.053 -5.045 10.256 1.00 75.94 82 ARG A N 1
ATOM 645 C CA . ARG A 1 82 ? -15.389 -5.661 10.212 1.00 75.94 82 ARG A CA 1
ATOM 646 C C . ARG A 1 82 ? -15.614 -6.629 11.375 1.00 75.94 82 ARG A C 1
ATOM 648 O O . ARG A 1 82 ? -16.728 -6.698 11.890 1.00 75.94 82 ARG A O 1
ATOM 655 N N . ASN A 1 83 ? -14.579 -7.357 11.784 1.00 73.38 83 ASN A N 1
ATOM 656 C CA . ASN A 1 83 ? -14.652 -8.273 12.918 1.00 73.38 83 ASN A CA 1
ATOM 657 C C . ASN A 1 83 ? -14.751 -7.517 14.254 1.00 73.38 83 ASN A C 1
ATOM 659 O O . ASN A 1 83 ? -15.591 -7.883 15.071 1.00 73.38 83 ASN A O 1
ATOM 663 N N . GLU A 1 84 ? -13.997 -6.426 14.436 1.00 71.75 84 GLU A N 1
ATOM 664 C CA . GLU A 1 84 ? -14.128 -5.529 15.602 1.00 71.75 84 GLU A CA 1
ATOM 665 C C . GLU A 1 84 ? -15.551 -4.958 15.716 1.00 71.75 84 GLU A C 1
ATOM 667 O O . GLU A 1 84 ? -16.165 -5.000 16.780 1.00 71.75 84 GLU A O 1
ATOM 672 N N . SER A 1 85 ? -16.120 -4.497 14.595 1.00 68.62 85 SER A N 1
ATOM 673 C CA . SER A 1 85 ? -17.480 -3.937 14.568 1.00 68.62 85 SER A CA 1
ATOM 674 C C . SER A 1 85 ? -18.545 -4.980 14.953 1.00 68.62 85 SER A C 1
ATOM 676 O O . SER A 1 85 ? -19.512 -4.641 15.627 1.00 68.62 85 SER A O 1
ATOM 678 N N . ARG A 1 86 ? -18.360 -6.251 14.559 1.00 70.62 86 ARG A N 1
ATOM 679 C CA . ARG A 1 86 ? -19.268 -7.360 14.908 1.00 70.62 86 ARG A CA 1
ATOM 680 C C . ARG A 1 86 ? -19.164 -7.777 16.375 1.00 70.62 86 ARG A C 1
ATOM 682 O O . ARG A 1 86 ? -20.191 -8.049 16.990 1.00 70.62 86 ARG A O 1
ATOM 689 N N . ALA A 1 87 ? -17.951 -7.814 16.928 1.00 65.00 87 ALA A N 1
ATOM 690 C CA . ALA A 1 87 ? -17.731 -8.111 18.342 1.00 65.00 87 ALA A CA 1
ATOM 691 C C . ALA A 1 87 ? -18.363 -7.037 19.247 1.00 65.00 87 ALA A C 1
ATOM 693 O O . ALA A 1 87 ? -19.032 -7.377 20.218 1.00 65.00 87 ALA A O 1
ATOM 694 N N . ALA A 1 88 ? -18.248 -5.756 18.873 1.00 62.25 88 ALA A N 1
ATOM 695 C CA . ALA A 1 88 ? -18.889 -4.654 19.591 1.00 62.25 88 ALA A CA 1
ATOM 696 C C . ALA A 1 88 ? -20.429 -4.727 19.556 1.00 62.25 88 ALA A C 1
ATOM 698 O O . ALA A 1 88 ? -21.076 -4.442 20.557 1.00 62.25 88 ALA A O 1
ATOM 699 N N . SER A 1 89 ? -21.028 -5.149 18.434 1.00 61.62 89 SER A N 1
ATOM 700 C CA . SER A 1 89 ? -22.485 -5.329 18.336 1.00 61.62 89 SER A CA 1
ATOM 701 C C . SER A 1 89 ? -23.005 -6.597 19.027 1.00 61.62 89 SER A C 1
ATOM 703 O O . SER A 1 89 ? -24.148 -6.611 19.465 1.00 61.62 89 SER A O 1
ATOM 705 N N . GLY A 1 90 ? -22.191 -7.655 19.133 1.00 58.62 90 GLY A N 1
ATOM 706 C CA . GLY A 1 90 ? -22.579 -8.920 19.773 1.00 58.62 90 GLY A CA 1
ATOM 707 C C . GLY A 1 90 ? -22.513 -8.899 21.304 1.00 58.62 90 GLY A C 1
ATOM 708 O O . GLY A 1 90 ? -23.234 -9.650 21.948 1.00 58.62 90 GLY A O 1
ATOM 709 N N . GLY A 1 91 ? -21.693 -8.021 21.890 1.00 51.31 91 GLY A N 1
ATOM 710 C CA . GLY A 1 91 ? -21.633 -7.807 23.343 1.00 51.31 91 GLY A CA 1
ATOM 711 C C . GLY A 1 91 ? -22.754 -6.925 23.905 1.00 51.31 91 GLY 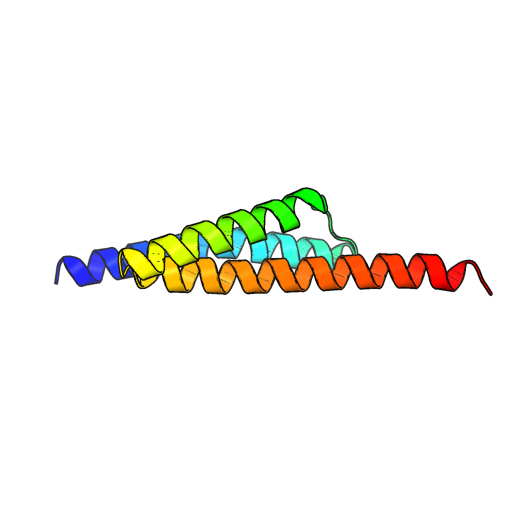A C 1
ATOM 712 O O . GLY A 1 91 ? -22.919 -6.863 25.114 1.00 51.31 91 GLY A O 1
ATOM 713 N N . ALA A 1 92 ? -23.539 -6.262 23.052 1.00 51.47 92 ALA A N 1
ATOM 714 C CA . ALA A 1 92 ? -24.685 -5.442 23.461 1.00 51.47 92 ALA A CA 1
ATOM 715 C C . ALA A 1 92 ? -26.000 -6.244 23.572 1.0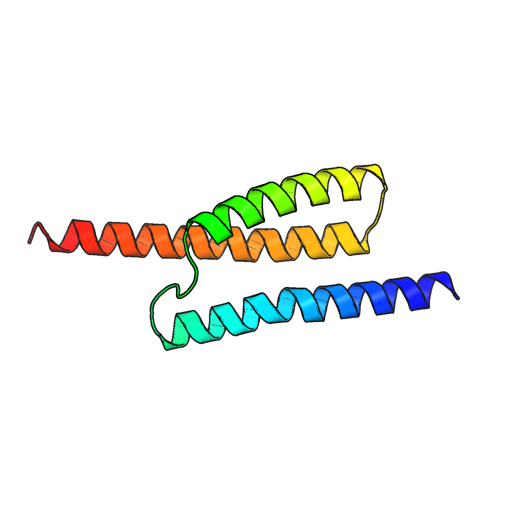0 51.47 92 ALA A C 1
ATOM 717 O O . ALA A 1 92 ? -27.070 -5.660 23.729 1.00 51.47 92 ALA A O 1
ATOM 718 N N . SER A 1 93 ? -25.942 -7.573 23.436 1.00 49.28 93 SER A N 1
ATOM 719 C CA . SER A 1 93 ? -27.105 -8.474 23.490 1.00 49.28 93 SER A CA 1
ATOM 720 C C . SER A 1 93 ? -26.957 -9.603 24.520 1.00 49.28 93 SER A C 1
ATOM 722 O O . SER A 1 93 ? -27.687 -10.587 24.426 1.00 49.28 93 SER A O 1
ATOM 724 N N . ALA A 1 94 ? -26.029 -9.474 25.475 1.00 44.44 94 ALA A N 1
ATOM 725 C CA . ALA A 1 94 ? -25.839 -10.406 26.589 1.00 44.44 94 ALA A CA 1
ATOM 726 C C . ALA A 1 94 ? -26.099 -9.713 27.930 1.00 44.44 94 ALA A C 1
ATOM 728 O O . ALA A 1 94 ? -25.698 -8.533 28.057 1.00 44.44 94 ALA A O 1
#

InterPro domains:
  IPR011499 Lipid A biosynthesis, N-terminal [PF07578] (9-78)
  IPR011499 Lipid A biosynthesis, N-terminal [SM01259] (9-80)

Solvent-accessible surface area (backbone atoms only — not comparable to full-atom values): 5177 Å² total; per-residue (Å²): 113,74,69,60,54,54,51,51,52,46,46,50,51,38,50,57,59,48,44,54,55,53,52,50,47,54,54,19,63,75,66,74,45,81,87,64,60,71,66,57,42,53,52,48,43,55,50,28,52,54,52,30,55,51,20,58,74,74,65,38,67,57,53,34,53,38,30,54,56,49,40,54,55,37,54,51,53,53,53,49,56,54,50,54,56,48,54,60,60,60,63,74,76,114

Mean predicted aligned error: 7.31 Å